Protein AF-A0A5S9MJD9-F1 (afdb_monomer_lite)

InterPro domains:
  IPR001550 Transcription antiterminator, conserved site [PS00654] (84-96)
  IPR004341 CAT RNA-binding domain [PF03123] (2-44)
  IPR004341 CAT RNA-binding domain [SM01061] (1-48)
  IPR011608 PRD domain [PF00874] (62-105)
  IPR036634 PRD domain superfamily [SSF63520] (40-99)
  IPR036650 CAT RNA-binding domain superfamily [G3DSA:2.30.24.10] (1-51)
  IPR036650 CAT RNA-binding domain superfamily [SSF50151] (2-42)
  IPR050661 BglG family transcriptional antiterminators [PTHR30185] (4-98)

Organism: Bacillus safensis (NCBI:txid561879)

Sequence (125 aa):
MIVKEGDQEKIVMGPGIAFQKGKNDVVPLQKKRKIFVVREENEKFKQILATLPEAHIEVAEHIISYAEGKLMMPLSDHIHISLTDHLSFAIERLQKALCYIINCLVRSKSYISRNMRLESMPFVM

Secondary structure (DSSP, 8-state):
-EEEETTEEEEEESTTSSTTPPTT----TTSS-EEEEP-GGGHHHHHHHHHS-HHHHHHHHHHHHHHHHHHTSPPPHHHHHHHHHHHHHHHHHHHHHHHHHHHHHHHHHHHHHHHHHHTTS----

Foldseek 3Di:
DWDDDPPWIKDKAAAPQPPPDDPPDDGDPPDPIDIHTDDPVCVVLVVLVVPFDPVLLNVLRVVQVVVCVVVVHHDDPVCSSVSSNVSRVVVVVVVVVVVVVVVVVVVVVVVVVVVVVVVPDDPDD

Radius of gyration: 23.77 Å; chains: 1; bounding box: 76×36×53 Å

pLDDT: mean 76.32, std 12.33, range [48.22, 93.88]

Structure (mmCIF, N/CA/C/O backbone):
data_AF-A0A5S9MJD9-F1
#
_entry.id   AF-A0A5S9MJD9-F1
#
loop_
_atom_site.group_PDB
_atom_site.id
_atom_site.type_symbol
_atom_site.label_atom_id
_atom_site.label_alt_id
_atom_site.label_comp_id
_atom_site.label_asym_id
_atom_site.label_entity_id
_atom_site.label_seq_id
_atom_site.pdbx_PDB_ins_code
_atom_site.Cartn_x
_atom_site.Cartn_y
_atom_site.Cartn_z
_atom_site.occupancy
_atom_site.B_iso_or_equiv
_atom_site.auth_seq_id
_atom_site.auth_comp_id
_atom_site.auth_asym_id
_atom_site.auth_atom_id
_atom_site.pdbx_PDB_model_num
ATOM 1 N N . MET A 1 1 ? -7.140 4.563 0.245 1.00 70.12 1 MET A N 1
ATOM 2 C CA . MET A 1 1 ? -7.816 5.887 0.256 1.00 70.12 1 MET A CA 1
ATOM 3 C C . MET A 1 1 ? -8.316 6.178 1.665 1.00 70.12 1 MET A C 1
ATOM 5 O O . MET A 1 1 ? -8.842 5.266 2.287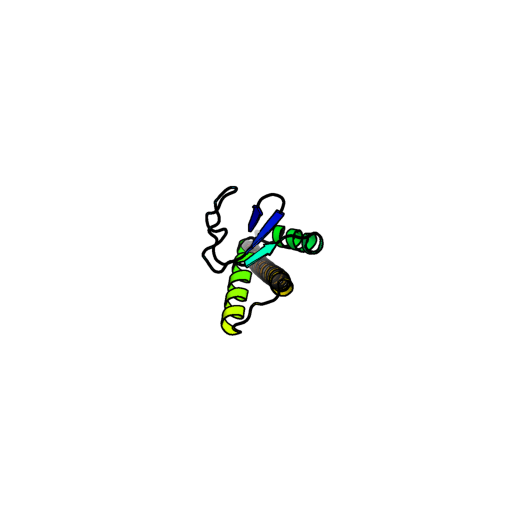 1.00 70.12 1 MET A O 1
ATOM 9 N N . ILE A 1 2 ? -8.158 7.401 2.178 1.00 73.62 2 ILE A N 1
ATOM 10 C CA . ILE A 1 2 ? -8.728 7.800 3.479 1.00 73.62 2 ILE A CA 1
ATOM 11 C C . ILE A 1 2 ? -10.077 8.478 3.227 1.00 73.62 2 ILE A C 1
ATOM 13 O O . ILE A 1 2 ? -10.172 9.368 2.384 1.00 73.62 2 ILE A O 1
ATOM 17 N N . VAL A 1 3 ? -11.111 8.044 3.941 1.00 76.06 3 VAL A N 1
ATOM 18 C CA . VAL A 1 3 ? -12.485 8.545 3.845 1.00 76.06 3 VAL A CA 1
ATOM 19 C C . VAL A 1 3 ? -12.941 8.968 5.237 1.00 76.06 3 VAL A C 1
ATOM 21 O O . VAL A 1 3 ? -12.696 8.254 6.207 1.00 76.06 3 VAL A O 1
ATOM 24 N N . LYS A 1 4 ? -13.601 10.122 5.346 1.00 77.56 4 LYS A N 1
ATOM 25 C CA . LYS A 1 4 ? -14.209 10.582 6.598 1.00 77.56 4 LYS A CA 1
ATOM 26 C C . LYS A 1 4 ? -15.706 10.282 6.561 1.00 77.56 4 LYS A C 1
ATOM 28 O O . LYS A 1 4 ? -16.391 10.721 5.642 1.00 77.56 4 LYS A O 1
ATOM 33 N N . GLU A 1 5 ? -16.199 9.522 7.531 1.00 75.94 5 GLU A N 1
ATOM 34 C CA . GLU A 1 5 ? -17.617 9.195 7.686 1.00 75.94 5 GLU A CA 1
ATOM 35 C C . GLU A 1 5 ? -18.073 9.674 9.068 1.00 75.94 5 GLU A C 1
ATOM 37 O O . GLU A 1 5 ? -17.728 9.086 10.095 1.00 75.94 5 GLU A O 1
ATOM 42 N N . GLY A 1 6 ? -18.796 10.798 9.098 1.00 80.50 6 GLY A N 1
ATOM 43 C CA . GLY A 1 6 ? -19.111 11.502 10.341 1.00 80.50 6 GLY A CA 1
ATOM 44 C C . GLY A 1 6 ? -17.842 12.012 11.032 1.00 80.50 6 GLY A C 1
ATOM 45 O O . GLY A 1 6 ? -17.049 12.735 10.423 1.00 80.50 6 GLY A O 1
ATOM 46 N N . ASP A 1 7 ? -17.649 11.612 12.290 1.00 75.62 7 ASP A N 1
ATOM 47 C CA . ASP A 1 7 ? -16.479 11.981 13.100 1.00 75.62 7 ASP A CA 1
ATOM 48 C C . ASP A 1 7 ? -15.347 10.939 13.056 1.00 75.62 7 ASP A C 1
ATOM 50 O O . ASP A 1 7 ? -14.310 11.108 13.689 1.00 75.62 7 ASP A O 1
ATOM 54 N N . GLN A 1 8 ? -15.518 9.860 12.283 1.00 73.25 8 GLN A N 1
ATOM 55 C CA . GLN A 1 8 ? -14.525 8.796 12.151 1.00 73.25 8 GLN A CA 1
ATOM 56 C C . GLN A 1 8 ? -13.814 8.844 10.802 1.00 73.25 8 GLN A C 1
ATOM 58 O O . GLN A 1 8 ? -14.429 8.982 9.742 1.00 73.25 8 GLN A O 1
ATOM 63 N N . GLU A 1 9 ? -12.501 8.647 10.836 1.00 77.25 9 GLU A N 1
ATOM 64 C CA . GLU A 1 9 ? -11.711 8.380 9.642 1.00 77.25 9 GLU A CA 1
ATOM 65 C C . GLU A 1 9 ? -11.594 6.878 9.396 1.00 77.25 9 GLU A C 1
ATOM 67 O O . GLU A 1 9 ? -11.413 6.066 10.307 1.00 77.25 9 GLU A O 1
ATOM 72 N N . LYS A 1 10 ? -11.690 6.500 8.126 1.00 76.50 10 LYS A N 1
ATOM 73 C CA . LYS A 1 10 ? -11.610 5.121 7.668 1.00 76.50 10 LYS A CA 1
ATOM 74 C C . LYS A 1 10 ? -10.617 5.031 6.523 1.00 76.50 10 LYS A C 1
ATOM 76 O O . LYS A 1 10 ? -10.625 5.852 5.608 1.00 76.50 10 LYS A O 1
ATOM 81 N N . ILE A 1 11 ? -9.764 4.021 6.553 1.00 76.38 11 ILE A N 1
ATOM 82 C CA . ILE A 1 11 ? -8.899 3.674 5.434 1.00 76.38 11 ILE A CA 1
ATOM 83 C C . ILE A 1 11 ? -9.631 2.609 4.635 1.00 76.38 11 ILE A C 1
ATOM 85 O O . ILE A 1 11 ? -9.880 1.508 5.113 1.00 76.38 11 ILE A O 1
ATOM 89 N N . VAL A 1 12 ? -9.993 2.944 3.406 1.00 74.44 12 VAL A N 1
ATOM 90 C CA . VAL A 1 12 ? -10.575 1.993 2.467 1.00 74.44 12 VAL A CA 1
ATOM 91 C C . VAL A 1 12 ? -9.451 1.451 1.595 1.00 74.44 12 VAL A C 1
ATOM 93 O O . VAL A 1 12 ? -8.721 2.230 0.964 1.00 74.44 12 VAL A O 1
ATOM 96 N N . MET A 1 13 ? -9.331 0.126 1.573 1.00 74.06 13 MET A N 1
ATOM 97 C CA . MET A 1 13 ? -8.417 -0.634 0.728 1.00 74.06 13 MET A CA 1
ATOM 98 C C . MET A 1 13 ? -9.175 -1.628 -0.157 1.00 74.06 13 MET A C 1
ATOM 100 O O . MET A 1 13 ? -10.305 -2.034 0.135 1.00 74.06 13 MET A O 1
ATOM 104 N N . GLY A 1 14 ? -8.574 -1.963 -1.290 1.00 67.81 14 GLY A N 1
ATOM 105 C CA . GLY A 1 14 ? -9.112 -2.919 -2.2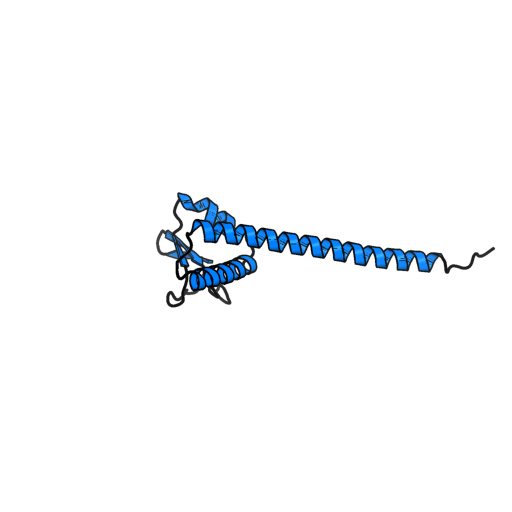40 1.00 67.81 14 GLY A CA 1
ATOM 106 C C . GLY A 1 14 ? -8.628 -2.665 -3.668 1.00 67.81 14 GLY A C 1
ATOM 107 O O . GLY A 1 14 ? -8.030 -1.631 -3.971 1.00 67.81 14 GLY A O 1
ATOM 108 N N . PRO A 1 15 ? -8.921 -3.585 -4.590 1.00 64.56 15 PRO A N 1
ATOM 109 C CA . PRO A 1 15 ? -8.586 -3.407 -5.995 1.00 64.56 15 PRO A CA 1
ATOM 110 C C . PRO A 1 15 ? -9.421 -2.282 -6.633 1.00 64.56 15 PRO A C 1
ATOM 112 O O . PRO A 1 15 ? -10.656 -2.272 -6.541 1.00 64.56 15 PRO A O 1
ATOM 115 N N . GLY A 1 16 ? -8.754 -1.328 -7.295 1.00 64.38 16 GLY A N 1
ATOM 116 C CA . GLY A 1 16 ? -9.395 -0.293 -8.120 1.00 64.38 16 GLY A CA 1
ATOM 117 C C . GLY A 1 16 ? -10.297 0.701 -7.371 1.00 64.38 16 GLY A C 1
ATOM 118 O O . GLY A 1 16 ? -11.259 1.214 -7.940 1.00 64.38 16 GLY A O 1
ATOM 119 N N . ILE A 1 17 ? -10.055 0.949 -6.081 1.00 67.12 17 ILE A N 1
ATOM 120 C CA . ILE A 1 17 ? -10.799 1.953 -5.284 1.00 67.12 17 ILE A CA 1
ATOM 121 C C . ILE A 1 17 ? -10.414 3.396 -5.593 1.00 67.12 17 ILE A C 1
ATOM 123 O O . ILE A 1 17 ? -11.277 4.262 -5.483 1.00 67.12 17 ILE A O 1
ATOM 127 N N . ALA A 1 18 ? -9.153 3.653 -5.927 1.00 57.72 18 ALA A N 1
ATOM 128 C CA . ALA A 1 18 ? -8.640 5.003 -6.154 1.00 57.72 18 ALA A CA 1
ATOM 129 C C . ALA A 1 18 ? -8.451 5.334 -7.648 1.00 57.72 18 ALA A C 1
ATOM 131 O O . ALA A 1 18 ? -8.298 6.495 -8.021 1.00 57.72 18 ALA A O 1
ATOM 132 N N . PHE A 1 19 ? -8.603 4.335 -8.526 1.00 58.25 19 PHE A N 1
ATOM 133 C CA . PHE A 1 19 ? -8.568 4.524 -9.972 1.00 58.25 19 PHE A CA 1
ATOM 134 C C . PHE A 1 19 ? -9.679 5.493 -10.420 1.00 58.25 19 PHE A C 1
ATOM 136 O O . PHE A 1 19 ? -10.866 5.178 -10.323 1.00 58.25 19 PHE A O 1
ATOM 143 N N . GLN A 1 20 ? -9.274 6.678 -10.892 1.00 55.78 20 GLN A N 1
ATOM 144 C CA . GLN A 1 20 ? -10.139 7.790 -11.327 1.00 55.78 20 GLN A CA 1
ATOM 145 C C . GLN A 1 20 ? -11.063 8.391 -10.248 1.00 55.78 20 GLN A C 1
ATOM 147 O O . GLN A 1 20 ? -12.073 9.003 -10.589 1.00 55.78 20 GLN A O 1
ATOM 152 N N . LYS A 1 21 ? -10.745 8.245 -8.956 1.00 63.84 21 LYS A N 1
ATOM 153 C CA . LYS A 1 21 ? -11.537 8.834 -7.862 1.00 63.84 21 LYS A CA 1
ATOM 154 C C . LYS A 1 21 ? -10.844 10.069 -7.281 1.00 63.84 21 LYS A C 1
ATOM 156 O O . LYS A 1 21 ? -9.702 9.992 -6.839 1.00 63.84 21 LYS A O 1
ATOM 161 N N . GLY A 1 22 ? -11.537 11.207 -7.278 1.00 59.41 22 GLY A N 1
ATOM 162 C CA . GLY A 1 22 ? -11.063 12.475 -6.719 1.00 59.41 22 GLY A CA 1
ATOM 163 C C . GLY A 1 22 ? -11.459 12.690 -5.253 1.00 59.41 22 GLY A C 1
ATOM 164 O O . GLY A 1 22 ? -12.255 11.945 -4.675 1.00 59.41 22 GLY A O 1
ATOM 165 N N . LYS A 1 23 ? -10.931 13.758 -4.633 1.00 56.03 23 LYS A N 1
ATOM 166 C CA . LYS A 1 23 ? -11.450 14.246 -3.341 1.00 56.03 23 LYS A CA 1
ATOM 167 C C . LYS A 1 23 ? -12.954 14.524 -3.486 1.00 56.03 23 LYS A C 1
ATOM 169 O O . LYS A 1 23 ? -13.342 15.246 -4.397 1.00 56.03 23 LYS A O 1
ATOM 174 N N . ASN A 1 24 ? -13.755 13.997 -2.555 1.00 62.22 24 ASN A N 1
ATOM 175 C CA . ASN A 1 24 ? -15.228 14.069 -2.490 1.00 62.22 24 ASN A CA 1
ATOM 176 C C . ASN A 1 24 ? -16.018 13.103 -3.388 1.00 62.22 24 ASN A C 1
ATOM 178 O O . ASN A 1 24 ? -17.244 13.186 -3.415 1.00 62.22 24 ASN A O 1
ATOM 182 N N . ASP A 1 25 ? -15.373 12.157 -4.071 1.00 67.00 25 ASP A N 1
ATOM 183 C CA . ASP A 1 25 ? -16.127 11.138 -4.799 1.00 67.00 25 ASP A CA 1
ATOM 184 C C . ASP A 1 25 ? -16.765 10.092 -3.878 1.00 67.00 25 ASP A C 1
ATOM 186 O O . ASP A 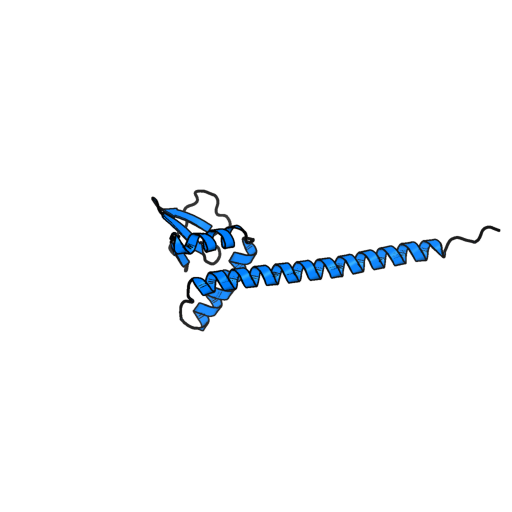1 25 ? -16.151 9.579 -2.940 1.00 67.00 25 ASP A O 1
ATOM 190 N N . VAL A 1 26 ? -17.992 9.692 -4.222 1.00 65.94 26 VAL A N 1
ATOM 191 C CA . VAL A 1 26 ? -18.700 8.609 -3.531 1.00 65.94 26 VAL A CA 1
ATOM 192 C C . VAL A 1 26 ? -18.017 7.277 -3.841 1.00 65.94 26 VAL A C 1
ATOM 194 O O . VAL A 1 26 ? -17.844 6.895 -5.005 1.00 65.94 26 VAL A O 1
ATOM 197 N N . VAL A 1 27 ? -17.634 6.552 -2.792 1.00 65.44 27 VAL A N 1
ATOM 198 C CA . VAL A 1 27 ? -16.994 5.237 -2.882 1.00 65.44 27 VAL A CA 1
ATOM 199 C C . VAL A 1 27 ? -18.074 4.161 -2.700 1.00 65.44 27 VAL A C 1
ATOM 201 O O . VAL A 1 27 ? -18.551 3.967 -1.586 1.00 65.44 27 VAL A O 1
ATOM 204 N N . PRO A 1 28 ? -18.491 3.439 -3.760 1.00 62.44 28 PRO A N 1
ATOM 205 C CA . PRO A 1 28 ? -19.518 2.406 -3.625 1.00 62.44 28 PRO A CA 1
ATOM 206 C C . PRO A 1 28 ? -19.022 1.226 -2.772 1.00 62.44 28 PRO A C 1
ATOM 208 O O . PRO A 1 28 ? -17.964 0.657 -3.034 1.00 62.44 28 PRO A O 1
ATOM 211 N N . LEU A 1 29 ? -19.803 0.817 -1.772 1.00 61.44 29 LEU A N 1
ATOM 212 C CA . LEU A 1 29 ? -19.473 -0.271 -0.834 1.00 61.44 29 LEU A CA 1
ATOM 213 C C . LEU A 1 29 ? -19.565 -1.690 -1.441 1.00 61.44 29 LEU A C 1
ATOM 215 O O . LEU A 1 29 ? -19.229 -2.667 -0.784 1.00 61.44 29 LEU A O 1
ATOM 219 N N . GLN A 1 30 ? -20.022 -1.826 -2.689 1.00 56.12 30 GLN A N 1
ATOM 220 C CA . GLN A 1 30 ? -20.530 -3.095 -3.236 1.00 56.12 30 GLN A CA 1
ATOM 221 C C . GLN A 1 30 ? -19.480 -4.073 -3.803 1.00 56.12 30 GLN A C 1
ATOM 223 O O . GLN A 1 30 ? -19.833 -5.181 -4.198 1.00 56.12 30 GLN A O 1
ATOM 228 N N . LYS A 1 31 ? -18.192 -3.716 -3.857 1.00 54.25 31 LYS A N 1
ATOM 229 C CA . LYS A 1 31 ? -17.110 -4.638 -4.265 1.00 54.25 31 LYS A CA 1
ATOM 230 C C . LYS A 1 31 ? -16.282 -5.018 -3.046 1.00 54.25 31 LYS A C 1
ATOM 232 O O . LYS A 1 31 ? -16.150 -4.181 -2.165 1.00 54.25 31 LYS A O 1
ATOM 237 N N . LYS A 1 32 ? -15.714 -6.235 -3.026 1.00 57.22 32 LYS A N 1
ATOM 238 C CA . LYS A 1 32 ? -14.761 -6.736 -2.012 1.00 57.22 32 LYS A CA 1
ATOM 239 C C . LYS A 1 32 ? -13.721 -5.655 -1.676 1.00 57.22 32 LYS A C 1
ATOM 241 O O . LYS A 1 32 ? -12.738 -5.495 -2.391 1.00 57.22 32 LYS A O 1
ATOM 246 N N . ARG A 1 33 ? -14.005 -4.865 -0.646 1.00 66.44 33 ARG A N 1
ATOM 247 C CA . ARG A 1 33 ? -13.241 -3.700 -0.198 1.00 66.44 33 ARG A CA 1
ATOM 248 C C . ARG A 1 33 ? -13.094 -3.857 1.300 1.00 66.44 33 ARG A C 1
ATOM 250 O O . ARG A 1 33 ? -14.081 -4.108 1.991 1.00 66.44 33 ARG A O 1
ATOM 257 N N . LYS A 1 34 ? -11.864 -3.754 1.785 1.00 68.88 34 LYS A N 1
ATOM 258 C CA . LYS A 1 34 ? -11.568 -3.802 3.212 1.00 68.88 34 LYS A CA 1
ATOM 259 C C . LYS A 1 34 ? -11.629 -2.373 3.740 1.00 68.88 34 LYS A C 1
ATOM 261 O O . LYS A 1 34 ? -11.070 -1.456 3.141 1.00 68.88 34 LYS A O 1
ATOM 266 N N . ILE A 1 35 ? -12.355 -2.170 4.831 1.00 68.38 35 ILE A N 1
ATOM 267 C CA . ILE A 1 35 ? -12.472 -0.867 5.485 1.00 68.38 35 ILE A CA 1
ATOM 268 C C . ILE A 1 35 ? -11.823 -1.000 6.849 1.00 68.38 35 ILE A C 1
ATOM 270 O O . ILE A 1 35 ? -12.348 -1.686 7.723 1.00 68.38 35 ILE A O 1
ATOM 274 N N . PHE A 1 36 ? -10.695 -0.333 7.027 1.00 70.00 36 PHE A N 1
ATOM 275 C CA . PHE A 1 36 ? -10.039 -0.205 8.315 1.00 70.00 36 PHE A CA 1
ATOM 276 C C . PHE A 1 36 ? -10.575 1.047 8.993 1.00 70.00 36 PHE A C 1
ATOM 278 O O . PHE A 1 36 ? -10.464 2.152 8.463 1.00 70.00 36 PHE A O 1
ATOM 285 N N . VAL A 1 37 ? -11.170 0.890 10.168 1.00 67.75 37 VAL A N 1
ATOM 286 C CA . VAL A 1 37 ? -11.547 2.041 10.991 1.00 67.75 37 VAL A CA 1
ATOM 287 C C . VAL A 1 37 ? -10.290 2.538 11.694 1.00 67.75 37 VAL A C 1
ATOM 289 O O . VAL A 1 37 ? -9.618 1.765 12.381 1.00 67.75 37 VAL A O 1
ATOM 292 N N . VAL A 1 38 ? -9.957 3.815 11.511 1.00 67.31 38 VAL A N 1
ATOM 293 C CA . VAL A 1 38 ? -8.834 4.425 12.221 1.00 67.31 38 VAL A CA 1
ATOM 294 C C . VAL A 1 38 ? -9.257 4.613 13.676 1.00 67.31 38 VAL A C 1
ATOM 296 O O . VAL A 1 38 ? -10.262 5.256 13.969 1.00 67.31 38 VAL A O 1
ATOM 299 N N . ARG A 1 39 ? -8.499 4.002 14.584 1.00 69.62 39 ARG A N 1
ATOM 300 C CA . ARG A 1 39 ? -8.563 4.211 16.037 1.00 69.62 39 ARG A CA 1
ATOM 301 C C . ARG A 1 39 ? -7.231 4.813 16.483 1.00 69.62 39 ARG A C 1
ATOM 303 O O . ARG A 1 39 ? -6.263 4.717 15.729 1.00 69.62 39 ARG A O 1
ATOM 310 N N . GLU A 1 40 ? -7.150 5.371 17.690 1.00 66.06 40 GLU A N 1
ATOM 311 C CA . GLU A 1 40 ? -5.891 5.927 18.231 1.00 66.06 40 GLU A CA 1
ATOM 312 C C . GLU A 1 40 ? -4.730 4.917 18.178 1.00 66.06 40 GLU A C 1
ATOM 314 O O . GLU A 1 40 ? -3.596 5.270 17.866 1.00 66.06 40 GLU A O 1
ATOM 319 N N . GLU A 1 41 ? -5.030 3.631 18.363 1.00 66.44 41 GLU A N 1
ATOM 320 C CA . GLU A 1 41 ? -4.074 2.519 18.273 1.00 66.44 41 GLU A CA 1
ATOM 321 C C . GLU A 1 41 ? -3.483 2.326 16.857 1.00 66.44 41 GLU A C 1
ATOM 323 O O . GLU A 1 41 ? -2.389 1.784 16.704 1.00 66.44 41 GLU A O 1
ATOM 328 N N . ASN A 1 42 ? -4.172 2.817 15.820 1.00 68.12 42 ASN A N 1
ATOM 329 C CA . ASN A 1 42 ? -3.850 2.612 14.405 1.00 68.12 42 ASN A CA 1
ATOM 330 C C . ASN A 1 42 ? -3.359 3.885 13.683 1.00 68.12 42 ASN A C 1
ATOM 332 O O . ASN A 1 42 ? -3.135 3.856 12.471 1.00 68.12 42 ASN A O 1
ATOM 336 N N . GLU A 1 43 ? -3.157 4.995 14.398 1.00 73.88 43 GLU A N 1
ATOM 337 C CA . GLU A 1 43 ? -2.666 6.273 13.846 1.00 73.88 43 GLU A CA 1
ATOM 338 C C . GLU A 1 43 ? -1.334 6.107 13.094 1.00 73.88 43 GLU A C 1
ATOM 340 O O . GLU A 1 43 ? -1.178 6.552 11.955 1.00 73.88 43 GLU A O 1
ATOM 345 N N . LYS A 1 44 ? -0.392 5.352 13.674 1.00 75.00 44 LYS A N 1
ATOM 346 C CA . LYS A 1 44 ? 0.902 5.052 13.037 1.00 75.00 44 LYS A CA 1
ATOM 347 C C . LYS A 1 44 ? 0.741 4.332 11.698 1.00 75.00 44 LYS A C 1
ATOM 349 O O . LYS A 1 44 ? 1.491 4.592 10.763 1.00 75.00 44 LYS A O 1
ATOM 354 N N . PHE A 1 45 ? -0.251 3.453 11.579 1.00 75.50 45 PHE A N 1
ATOM 355 C CA . PHE A 1 45 ? -0.497 2.717 10.340 1.00 75.50 45 PHE A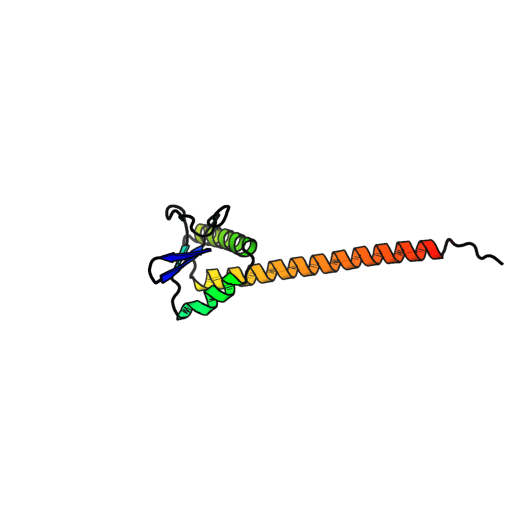 CA 1
ATOM 356 C C . PHE A 1 45 ? -1.033 3.626 9.241 1.00 75.50 45 PHE A C 1
ATOM 358 O O . PHE A 1 45 ? -0.596 3.529 8.095 1.00 75.50 45 PHE A O 1
ATOM 365 N N . LYS A 1 46 ? -1.918 4.563 9.596 1.00 76.25 46 LYS A N 1
ATOM 366 C CA . LYS A 1 46 ? -2.387 5.606 8.678 1.00 76.25 46 LYS A CA 1
ATOM 367 C C . LYS A 1 46 ? -1.216 6.432 8.141 1.00 76.25 46 LYS A C 1
ATOM 369 O O . LYS A 1 46 ? -1.166 6.702 6.943 1.00 76.25 46 LYS A O 1
ATOM 374 N N . GLN A 1 47 ? -0.272 6.793 9.009 1.00 81.81 47 GLN A N 1
ATOM 375 C CA . GLN A 1 47 ? 0.916 7.557 8.628 1.00 81.81 47 GLN A CA 1
ATOM 376 C C . GLN A 1 47 ? 1.811 6.772 7.664 1.00 81.81 47 GLN A C 1
ATOM 378 O O . GLN A 1 47 ? 2.182 7.315 6.629 1.00 81.81 47 GLN A O 1
ATOM 383 N N . ILE A 1 48 ? 2.085 5.490 7.940 1.00 81.06 48 ILE A N 1
ATOM 384 C CA . ILE A 1 48 ? 2.870 4.629 7.037 1.00 81.06 48 ILE A CA 1
ATOM 385 C C . ILE A 1 48 ? 2.209 4.586 5.661 1.00 81.06 48 ILE A C 1
ATOM 387 O O . ILE A 1 48 ? 2.825 4.958 4.670 1.00 81.06 48 ILE A O 1
ATOM 391 N N . LEU A 1 49 ? 0.926 4.236 5.592 1.00 79.25 49 LEU A N 1
ATOM 392 C CA . LEU A 1 49 ? 0.212 4.116 4.320 1.00 79.25 49 LEU A CA 1
ATOM 393 C C . LEU A 1 49 ? 0.144 5.437 3.544 1.00 79.25 49 LEU A C 1
ATOM 395 O O . LEU A 1 49 ? 0.177 5.419 2.320 1.00 79.25 49 LEU A O 1
ATOM 399 N N . ALA A 1 50 ? 0.079 6.579 4.233 1.00 82.38 50 ALA A N 1
ATOM 400 C CA . ALA A 1 50 ? 0.107 7.894 3.597 1.00 82.38 50 ALA A CA 1
ATOM 401 C C . ALA A 1 50 ? 1.465 8.237 2.958 1.00 82.38 50 ALA A C 1
ATOM 403 O O . ALA A 1 50 ? 1.515 9.087 2.072 1.00 82.38 50 ALA A O 1
ATOM 404 N N . THR A 1 51 ? 2.554 7.594 3.392 1.00 86.31 51 THR A N 1
ATOM 405 C CA . THR A 1 51 ? 3.889 7.769 2.796 1.00 86.31 51 THR A CA 1
ATOM 406 C C . THR A 1 51 ? 4.149 6.869 1.592 1.00 86.31 51 THR A C 1
ATOM 408 O O . THR A 1 51 ? 5.075 7.141 0.829 1.00 86.31 51 THR A O 1
ATOM 411 N N . LEU A 1 52 ? 3.350 5.816 1.393 1.00 86.50 52 LEU A N 1
ATOM 412 C CA . LEU A 1 52 ? 3.592 4.845 0.330 1.00 86.50 52 LEU A CA 1
ATOM 413 C C . LEU A 1 52 ? 3.012 5.312 -1.015 1.00 86.50 52 LEU A C 1
ATOM 415 O O . LEU A 1 52 ? 1.908 5.865 -1.055 1.00 86.50 52 LEU A O 1
ATOM 419 N N . PRO A 1 53 ? 3.701 5.042 -2.139 1.00 87.81 53 PRO A N 1
ATOM 420 C CA . PRO A 1 53 ? 3.142 5.275 -3.465 1.00 87.81 53 PRO A CA 1
ATOM 421 C C . PRO A 1 53 ? 1.845 4.483 -3.677 1.00 87.81 53 PRO A C 1
ATOM 423 O O . PRO A 1 53 ? 1.775 3.293 -3.370 1.00 87.81 53 PRO A O 1
ATOM 426 N N . GLU A 1 54 ? 0.836 5.115 -4.282 1.00 82.69 54 GLU A N 1
ATOM 427 C CA . GLU A 1 54 ? -0.473 4.493 -4.541 1.00 82.69 54 GLU A CA 1
ATOM 428 C C . GLU A 1 54 ? -0.355 3.181 -5.333 1.00 82.69 54 GLU A C 1
ATOM 430 O O . GLU A 1 54 ? -0.981 2.183 -4.982 1.00 82.69 54 GLU A O 1
ATOM 435 N N . ALA A 1 55 ? 0.530 3.151 -6.333 1.00 85.38 55 ALA A N 1
ATOM 436 C CA . ALA A 1 55 ? 0.805 1.954 -7.122 1.00 85.38 55 ALA A CA 1
ATOM 437 C C . ALA A 1 55 ? 1.340 0.784 -6.273 1.00 85.38 55 ALA A C 1
ATOM 439 O O . ALA A 1 55 ? 1.054 -0.373 -6.568 1.00 85.38 55 ALA A O 1
ATOM 440 N N . HIS A 1 56 ? 2.105 1.059 -5.210 1.00 90.00 56 HIS A N 1
ATOM 441 C CA . HIS A 1 56 ? 2.623 0.008 -4.328 1.00 90.00 56 HIS A CA 1
ATOM 442 C C . HIS A 1 56 ? 1.504 -0.571 -3.460 1.00 90.00 56 HIS A C 1
ATOM 444 O O . HIS A 1 56 ? 1.415 -1.789 -3.310 1.00 90.00 56 HIS A O 1
ATOM 450 N N . ILE A 1 57 ? 0.620 0.293 -2.950 1.00 84.50 57 ILE A N 1
ATOM 451 C CA . ILE A 1 57 ? -0.564 -0.117 -2.186 1.00 84.50 57 ILE A CA 1
ATOM 452 C C . ILE A 1 57 ? -1.484 -0.979 -3.059 1.00 84.50 57 ILE A C 1
ATOM 454 O O . ILE A 1 57 ? -1.944 -2.027 -2.617 1.00 84.50 57 ILE A O 1
ATOM 458 N N . GLU A 1 58 ? -1.714 -0.592 -4.314 1.00 83.56 58 GLU A N 1
ATOM 459 C CA . GLU A 1 58 ? -2.559 -1.356 -5.238 1.00 83.56 58 GLU A CA 1
ATOM 460 C C . GLU A 1 58 ? -1.996 -2.757 -5.530 1.00 83.56 58 GLU A C 1
ATOM 462 O O . GLU A 1 58 ? -2.729 -3.749 -5.501 1.00 83.56 58 GLU A O 1
ATOM 467 N N . VAL A 1 59 ? -0.685 -2.862 -5.768 1.00 88.31 59 VAL A N 1
ATOM 468 C CA . VAL A 1 59 ? -0.022 -4.158 -5.980 1.00 88.31 59 VAL A CA 1
ATOM 469 C C . VAL A 1 59 ? -0.111 -5.032 -4.729 1.00 88.31 59 VAL A C 1
ATOM 471 O O . VAL A 1 59 ? -0.414 -6.223 -4.839 1.00 88.31 59 VAL A O 1
ATOM 474 N N . ALA A 1 60 ? 0.115 -4.459 -3.546 1.00 88.88 60 ALA A N 1
ATOM 475 C CA . ALA A 1 60 ? -0.007 -5.185 -2.289 1.00 88.88 60 AL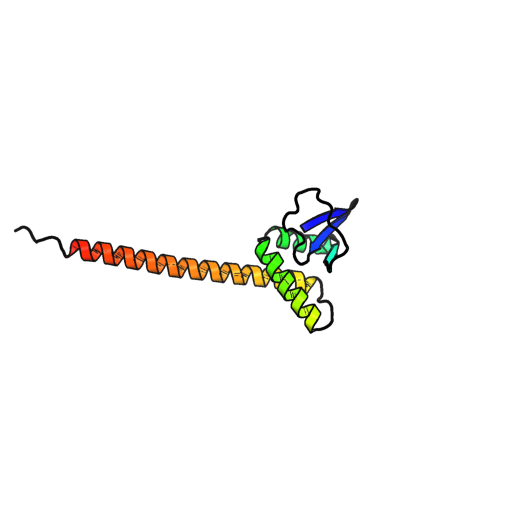A A CA 1
ATOM 476 C C . ALA A 1 60 ? -1.431 -5.715 -2.076 1.00 88.88 60 ALA A C 1
ATOM 478 O O . ALA A 1 60 ? -1.602 -6.902 -1.803 1.00 88.88 60 ALA A O 1
ATOM 479 N N . GLU A 1 61 ? -2.451 -4.889 -2.308 1.00 84.62 61 GLU A N 1
ATOM 480 C CA . GLU A 1 61 ? -3.858 -5.286 -2.213 1.00 84.62 61 GLU A CA 1
ATOM 481 C C . GLU A 1 61 ? -4.224 -6.419 -3.176 1.00 84.62 61 GLU A C 1
ATOM 483 O O . GLU A 1 61 ? -4.959 -7.339 -2.806 1.00 84.62 61 GLU A O 1
ATOM 488 N N . HIS A 1 62 ? -3.692 -6.404 -4.403 1.00 86.69 62 HIS A N 1
ATOM 489 C CA . HIS A 1 62 ? -3.873 -7.513 -5.339 1.00 86.69 62 HIS A CA 1
ATOM 490 C C . HIS A 1 62 ? -3.252 -8.815 -4.825 1.00 86.69 62 HIS A C 1
ATOM 492 O O . HIS A 1 62 ? -3.892 -9.867 -4.900 1.00 86.69 62 HIS A O 1
ATOM 498 N N . ILE A 1 63 ? -2.035 -8.756 -4.279 1.00 90.06 63 ILE A N 1
ATOM 499 C CA . ILE A 1 63 ? -1.346 -9.927 -3.718 1.00 90.06 63 ILE A CA 1
ATOM 500 C C . ILE A 1 63 ? -2.109 -10.468 -2.506 1.00 90.06 63 ILE A C 1
ATOM 502 O O . ILE A 1 63 ? -2.329 -11.677 -2.404 1.00 90.06 63 ILE A O 1
ATOM 506 N N . ILE A 1 64 ? -2.558 -9.586 -1.615 1.00 88.94 64 ILE A N 1
ATOM 507 C CA . ILE A 1 64 ? -3.305 -9.963 -0.417 1.00 88.94 64 ILE A CA 1
ATOM 508 C C . ILE A 1 64 ? -4.663 -10.559 -0.789 1.00 88.94 64 ILE A C 1
ATOM 510 O O . ILE A 1 64 ? -4.992 -11.648 -0.325 1.00 88.94 64 ILE A O 1
ATOM 514 N N . SER A 1 65 ? -5.421 -9.914 -1.681 1.00 86.25 65 SER A N 1
ATOM 515 C CA . SER A 1 65 ? -6.702 -10.442 -2.172 1.00 86.25 65 SER A CA 1
ATOM 516 C C . SER A 1 65 ? -6.542 -11.818 -2.819 1.00 86.25 65 SER A C 1
ATOM 518 O O . SER A 1 65 ? -7.386 -12.699 -2.638 1.00 86.25 65 SER A O 1
ATOM 520 N N . TYR A 1 66 ? -5.454 -12.024 -3.566 1.00 89.19 66 TYR A N 1
ATOM 521 C CA . TYR A 1 66 ? -5.133 -13.325 -4.140 1.00 89.19 66 TYR A CA 1
ATOM 522 C C . TYR A 1 66 ? -4.849 -14.372 -3.052 1.00 89.19 66 TYR A C 1
ATOM 524 O O . TYR A 1 66 ? -5.388 -15.479 -3.115 1.00 89.19 66 TYR A O 1
ATOM 532 N N . ALA A 1 67 ? -4.056 -14.025 -2.034 1.00 90.00 67 ALA A N 1
ATOM 533 C CA . ALA A 1 67 ? -3.736 -14.911 -0.919 1.00 90.00 67 ALA A CA 1
ATOM 534 C C . ALA A 1 67 ? -4.975 -15.269 -0.081 1.00 90.00 67 ALA A C 1
ATOM 536 O O . ALA A 1 67 ? -5.220 -16.450 0.155 1.00 90.00 67 ALA A O 1
ATOM 537 N N . GLU A 1 68 ? -5.800 -14.289 0.299 1.00 88.50 68 GLU A N 1
ATOM 538 C CA . GLU A 1 68 ? -7.064 -14.511 1.020 1.00 88.50 68 GLU A CA 1
ATOM 539 C C . GLU A 1 68 ? -8.011 -15.419 0.216 1.00 88.50 68 GLU A C 1
ATOM 541 O O . GLU A 1 68 ? -8.614 -16.345 0.761 1.00 88.50 68 GLU A O 1
ATOM 546 N N . GLY A 1 69 ? -8.095 -15.214 -1.106 1.00 88.19 69 GLY A N 1
ATOM 547 C CA . GLY A 1 69 ? -8.882 -16.064 -2.003 1.00 88.19 69 GLY A CA 1
ATOM 548 C C . GLY A 1 69 ? -8.369 -17.504 -2.096 1.00 88.19 69 GLY A C 1
ATOM 549 O O . GLY A 1 69 ? -9.168 -18.428 -2.230 1.00 88.19 69 GLY A O 1
ATOM 550 N N . LYS A 1 70 ? -7.050 -17.712 -2.002 1.00 93.69 70 LYS A N 1
ATOM 551 C CA . LYS A 1 70 ? -6.428 -19.046 -2.007 1.00 93.69 70 LYS A CA 1
ATOM 552 C C . LYS A 1 70 ? -6.537 -19.764 -0.668 1.00 93.69 70 LYS A C 1
ATOM 554 O O . LYS A 1 70 ? -6.749 -20.971 -0.657 1.00 93.69 70 LYS A O 1
ATOM 559 N N . LEU A 1 71 ? -6.399 -19.034 0.434 1.00 91.69 71 LEU A N 1
ATOM 560 C CA . LEU A 1 71 ? -6.470 -19.577 1.790 1.00 91.69 71 LEU A CA 1
ATOM 561 C C . LEU A 1 71 ? -7.915 -19.722 2.292 1.00 91.69 71 LEU A C 1
ATOM 563 O O . LEU A 1 71 ? -8.135 -20.322 3.338 1.00 91.69 71 LEU A O 1
ATOM 567 N N . MET A 1 72 ? -8.893 -19.171 1.560 1.00 91.19 72 MET A N 1
ATOM 568 C CA . MET A 1 72 ? -10.305 -19.087 1.957 1.00 91.19 72 MET A CA 1
ATOM 569 C C . MET A 1 72 ? -10.505 -18.456 3.343 1.00 91.19 72 MET A C 1
ATOM 571 O O . MET A 1 72 ? -11.471 -18.754 4.042 1.00 91.19 72 MET A O 1
ATOM 575 N N . MET A 1 73 ? -9.593 -17.570 3.741 1.00 88.12 73 MET A N 1
ATOM 576 C CA . MET A 1 73 ? -9.638 -16.883 5.026 1.00 88.12 73 MET A CA 1
ATOM 577 C C . MET A 1 73 ? -9.145 -15.443 4.881 1.00 88.12 73 MET A C 1
ATOM 579 O O . MET A 1 73 ? -8.236 -15.187 4.086 1.00 88.12 73 MET A O 1
ATOM 583 N N . PRO A 1 74 ? -9.712 -14.500 5.649 1.00 82.00 74 PRO A N 1
ATOM 584 C CA . PRO A 1 74 ? -9.182 -13.149 5.710 1.00 82.00 74 PRO A CA 1
ATOM 585 C C . PRO A 1 74 ? -7.834 -13.138 6.441 1.00 82.00 74 PRO A C 1
ATOM 587 O O . PRO A 1 74 ? -7.664 -13.798 7.468 1.00 82.00 74 PRO A O 1
ATOM 590 N N . LEU A 1 75 ? -6.894 -12.340 5.942 1.00 84.81 75 LEU A N 1
ATOM 591 C CA . LEU A 1 75 ? -5.676 -11.996 6.663 1.00 84.81 75 LEU A CA 1
ATOM 592 C C . LEU A 1 75 ? -5.979 -10.882 7.670 1.00 84.81 75 LEU A C 1
ATOM 594 O O . LEU A 1 75 ? -6.909 -10.084 7.488 1.00 84.81 75 LEU A O 1
ATOM 598 N N . SER A 1 76 ? -5.196 -10.854 8.748 1.00 85.19 76 SER A N 1
ATOM 599 C CA . SER A 1 76 ? -5.327 -9.847 9.798 1.00 85.19 76 SER A CA 1
ATOM 600 C C . SER A 1 76 ? -4.860 -8.477 9.317 1.00 85.19 76 SER A C 1
ATOM 602 O O . SER A 1 76 ? -3.970 -8.366 8.473 1.00 85.19 76 SER A O 1
ATOM 604 N N . ASP A 1 77 ? -5.418 -7.425 9.906 1.00 79.06 77 ASP A N 1
ATOM 605 C CA . ASP A 1 77 ? -5.128 -6.042 9.522 1.00 79.06 77 ASP A CA 1
ATOM 606 C C . ASP A 1 77 ? -3.632 -5.703 9.617 1.00 79.06 77 ASP A C 1
ATOM 608 O O . ASP A 1 77 ? -3.078 -5.033 8.748 1.00 79.06 77 ASP A O 1
ATOM 612 N N . HIS A 1 78 ? -2.943 -6.250 10.622 1.00 82.50 78 HIS A N 1
ATOM 613 C CA . HIS A 1 78 ? -1.496 -6.102 10.762 1.00 82.50 78 HIS A CA 1
ATOM 614 C C . HIS A 1 78 ? -0.731 -6.673 9.557 1.00 82.50 78 HIS A C 1
ATOM 616 O O . HIS A 1 78 ? 0.237 -6.064 9.109 1.00 82.50 78 HIS A O 1
ATOM 622 N N . ILE A 1 79 ? -1.153 -7.825 9.017 1.00 85.56 79 ILE A N 1
ATOM 623 C CA . ILE A 1 79 ? -0.504 -8.453 7.853 1.00 85.56 79 ILE A CA 1
ATOM 624 C C . ILE A 1 79 ? -0.681 -7.586 6.610 1.00 85.56 79 ILE A C 1
ATOM 626 O O . ILE A 1 79 ? 0.265 -7.438 5.839 1.00 85.56 79 ILE A O 1
ATOM 630 N N . HIS A 1 80 ? -1.864 -6.993 6.430 1.00 84.50 80 HIS A N 1
ATOM 631 C CA . HIS A 1 80 ? -2.124 -6.082 5.314 1.00 84.50 80 HIS A CA 1
ATOM 632 C C . HIS A 1 80 ? -1.121 -4.927 5.307 1.00 84.50 80 HIS A C 1
ATOM 634 O O . HIS A 1 80 ? -0.471 -4.665 4.295 1.00 84.50 80 HIS A O 1
ATOM 640 N N . ILE A 1 81 ? -0.917 -4.294 6.461 1.00 83.69 81 ILE A N 1
ATOM 641 C CA . ILE A 1 81 ? 0.001 -3.160 6.597 1.00 83.69 81 ILE A CA 1
ATOM 642 C C . ILE A 1 81 ? 1.458 -3.602 6.429 1.00 83.69 81 ILE A C 1
ATOM 644 O O . ILE A 1 81 ? 2.180 -3.029 5.614 1.00 83.69 81 ILE A O 1
ATOM 648 N N . SER A 1 82 ? 1.891 -4.633 7.163 1.00 88.12 82 SER A N 1
ATOM 649 C CA . SER A 1 82 ? 3.292 -5.066 7.145 1.00 88.12 82 SER A CA 1
ATOM 650 C C . SER A 1 82 ? 3.713 -5.584 5.771 1.00 88.12 82 SER A C 1
ATOM 652 O O . SER A 1 82 ? 4.821 -5.314 5.318 1.00 88.12 82 SER A O 1
ATOM 654 N N . LEU A 1 83 ? 2.831 -6.313 5.079 1.00 89.44 83 LEU A N 1
ATOM 655 C CA . LEU A 1 83 ? 3.127 -6.814 3.742 1.00 89.44 83 LEU A CA 1
ATOM 656 C C . LEU A 1 83 ? 3.188 -5.673 2.723 1.00 89.44 83 LEU A C 1
ATOM 658 O O . LEU A 1 83 ? 4.073 -5.677 1.871 1.00 89.44 83 LEU A O 1
ATOM 662 N N . THR A 1 84 ? 2.292 -4.689 2.835 1.00 89.81 84 THR A N 1
ATOM 663 C CA . THR A 1 84 ? 2.301 -3.504 1.968 1.00 89.81 84 THR A CA 1
ATOM 664 C C . THR A 1 84 ? 3.599 -2.710 2.121 1.00 89.81 84 THR A C 1
ATOM 666 O O . THR A 1 84 ? 4.228 -2.369 1.119 1.00 89.81 84 THR A O 1
ATOM 669 N N . ASP A 1 85 ? 4.053 -2.483 3.356 1.00 89.75 85 ASP A N 1
ATOM 670 C CA . ASP A 1 85 ? 5.321 -1.800 3.639 1.00 89.75 85 ASP A CA 1
ATOM 671 C C . ASP A 1 85 ? 6.531 -2.576 3.085 1.00 89.75 85 ASP A C 1
ATOM 673 O O . ASP A 1 85 ? 7.351 -2.034 2.340 1.00 89.75 85 ASP A O 1
ATOM 677 N N . HIS A 1 86 ? 6.600 -3.887 3.342 1.00 93.12 86 HIS A N 1
ATOM 678 C CA . HIS A 1 86 ? 7.679 -4.734 2.829 1.00 93.12 86 HIS A CA 1
ATOM 679 C C . HIS A 1 86 ? 7.716 -4.809 1.299 1.00 93.12 86 HIS A C 1
ATOM 681 O O . HIS A 1 86 ? 8.802 -4.791 0.712 1.00 93.12 86 HIS A O 1
ATOM 687 N N . LEU A 1 87 ? 6.556 -4.877 0.640 1.00 92.75 87 LEU A N 1
ATOM 688 C CA . LEU A 1 87 ? 6.468 -4.852 -0.819 1.00 92.75 87 LEU A CA 1
ATOM 689 C C . LEU A 1 87 ? 6.932 -3.511 -1.376 1.00 92.75 87 LEU A C 1
ATOM 691 O O . LEU A 1 87 ? 7.728 -3.494 -2.316 1.00 92.75 87 LEU A O 1
ATOM 695 N N . SER A 1 88 ? 6.495 -2.405 -0.772 1.00 92.94 88 SER A N 1
ATOM 696 C CA . SER A 1 88 ? 6.936 -1.069 -1.167 1.00 92.94 88 SER A CA 1
ATOM 697 C C . SER A 1 88 ? 8.456 -0.948 -1.076 1.00 92.94 88 SER A C 1
ATOM 699 O O . SER A 1 88 ? 9.116 -0.599 -2.056 1.00 92.94 88 SER A O 1
ATOM 701 N N . PHE A 1 89 ? 9.034 -1.349 0.059 1.00 93.12 89 PHE A N 1
ATOM 702 C CA . PHE A 1 89 ? 10.480 -1.345 0.254 1.00 93.12 89 PHE A CA 1
ATOM 703 C C . PHE A 1 89 ? 11.216 -2.222 -0.772 1.00 93.12 89 PHE A C 1
ATOM 705 O O . PHE A 1 89 ? 12.242 -1.816 -1.325 1.00 93.12 89 PHE A O 1
ATOM 712 N N . ALA A 1 90 ? 10.702 -3.421 -1.062 1.00 93.88 90 ALA A N 1
ATOM 713 C CA . ALA A 1 90 ? 11.297 -4.319 -2.047 1.00 93.88 90 ALA A CA 1
ATOM 714 C C . ALA A 1 90 ? 11.278 -3.721 -3.465 1.00 93.88 90 ALA A C 1
ATOM 716 O O . ALA A 1 90 ? 12.294 -3.784 -4.164 1.00 93.88 90 ALA A O 1
ATOM 717 N N . ILE A 1 91 ? 10.161 -3.107 -3.872 1.00 93.00 91 ILE A N 1
ATOM 718 C CA . ILE A 1 91 ? 10.016 -2.445 -5.176 1.00 93.00 91 ILE A CA 1
ATOM 719 C C . ILE A 1 91 ? 10.995 -1.275 -5.291 1.00 93.00 91 ILE A C 1
ATOM 721 O O . ILE A 1 91 ? 11.757 -1.205 -6.258 1.00 93.00 91 ILE A O 1
ATOM 725 N N . GLU A 1 92 ? 11.046 -0.394 -4.291 1.00 93.25 92 GLU A N 1
ATOM 726 C CA . GLU A 1 92 ? 11.974 0.740 -4.291 1.00 93.25 92 GLU A CA 1
ATOM 727 C C . GLU A 1 92 ? 13.434 0.290 -4.351 1.00 93.25 92 GLU A C 1
ATOM 729 O O . GLU A 1 92 ? 14.250 0.868 -5.076 1.00 93.25 92 GLU A O 1
ATOM 734 N N . ARG A 1 93 ? 13.784 -0.764 -3.604 1.00 92.94 93 ARG A N 1
ATOM 735 C CA . ARG A 1 93 ? 15.142 -1.316 -3.606 1.00 92.94 93 ARG A CA 1
ATOM 736 C C . ARG A 1 93 ? 15.527 -1.839 -4.987 1.00 92.94 93 ARG A C 1
ATOM 738 O O . ARG A 1 93 ? 16.645 -1.588 -5.438 1.00 92.94 93 ARG A O 1
ATOM 745 N N . LEU A 1 94 ? 14.615 -2.532 -5.668 1.00 92.69 94 LEU A N 1
ATOM 746 C CA . LEU A 1 94 ? 14.837 -3.028 -7.028 1.00 92.69 94 LEU A CA 1
ATOM 747 C C . LEU A 1 94 ? 14.989 -1.879 -8.030 1.00 92.69 94 LEU A C 1
ATOM 749 O O . LEU A 1 94 ? 15.922 -1.892 -8.832 1.00 92.69 94 LEU A O 1
ATOM 753 N N . GLN A 1 95 ? 14.143 -0.850 -7.949 1.00 91.31 95 GLN A N 1
ATOM 754 C CA . GLN A 1 95 ? 14.247 0.333 -8.809 1.00 91.31 95 GLN A CA 1
ATOM 755 C C . GLN A 1 95 ? 15.587 1.060 -8.628 1.00 91.31 95 GLN A C 1
ATOM 757 O O . GLN A 1 95 ? 16.240 1.413 -9.613 1.00 91.31 95 GLN A O 1
ATOM 762 N N . LYS A 1 96 ? 16.047 1.230 -7.381 1.00 91.19 96 LYS A N 1
ATOM 763 C CA . LYS A 1 96 ? 17.357 1.834 -7.079 1.00 91.19 96 LYS A CA 1
ATOM 764 C C . LYS A 1 96 ? 18.511 1.007 -7.647 1.00 91.19 96 LYS A C 1
ATOM 766 O O . LYS A 1 96 ? 19.422 1.576 -8.247 1.00 91.19 96 LYS A O 1
ATOM 771 N N . ALA A 1 97 ? 18.461 -0.318 -7.511 1.00 89.94 97 ALA A N 1
ATOM 772 C CA . ALA A 1 97 ? 19.480 -1.206 -8.070 1.00 89.94 97 ALA A CA 1
ATOM 773 C C . ALA A 1 97 ? 19.541 -1.120 -9.606 1.00 89.94 97 ALA A C 1
ATOM 775 O O . ALA A 1 97 ? 20.626 -0.991 -10.173 1.00 89.94 97 ALA A O 1
ATOM 776 N N . LEU A 1 98 ? 18.388 -1.116 -10.281 1.00 88.94 98 LEU A N 1
ATOM 777 C CA . LEU A 1 98 ? 18.318 -0.950 -11.736 1.00 88.94 98 LEU A CA 1
ATOM 778 C C . LEU A 1 98 ? 18.871 0.408 -12.180 1.00 88.94 98 LEU A C 1
ATOM 780 O O . LEU A 1 98 ? 19.661 0.469 -13.120 1.00 88.94 98 LEU A O 1
ATOM 784 N N . CYS A 1 99 ? 18.523 1.487 -11.474 1.00 87.06 99 CYS A N 1
ATOM 785 C CA . CYS A 1 99 ? 19.051 2.822 -11.746 1.00 87.06 99 CYS A CA 1
ATOM 786 C C . CYS A 1 99 ? 20.583 2.869 -11.611 1.00 87.06 99 CYS A C 1
ATOM 788 O O . CYS A 1 99 ? 21.264 3.417 -12.479 1.00 87.06 99 CYS A O 1
ATOM 790 N N . TYR A 1 100 ? 21.139 2.230 -10.575 1.00 85.75 100 TYR A N 1
ATOM 791 C CA . TYR A 1 100 ? 22.587 2.123 -10.390 1.00 85.75 100 TYR A CA 1
ATOM 792 C C . TYR A 1 100 ? 23.262 1.394 -11.559 1.00 85.75 100 TYR A C 1
ATOM 794 O O . TYR A 1 100 ? 24.215 1.915 -12.139 1.00 85.75 100 TYR A O 1
ATOM 802 N N . ILE A 1 101 ? 22.734 0.232 -11.957 1.00 87.94 101 ILE A N 1
ATOM 803 C CA . ILE A 1 101 ? 23.271 -0.556 -13.076 1.00 87.94 101 ILE A CA 1
ATOM 804 C C . ILE A 1 101 ? 23.225 0.255 -14.377 1.00 87.94 101 ILE A C 1
ATOM 806 O O . ILE A 1 101 ? 24.228 0.346 -15.085 1.00 87.94 101 ILE A O 1
ATOM 810 N N . ILE A 1 102 ? 22.090 0.893 -14.677 1.00 86.81 102 ILE A N 1
ATOM 811 C CA . ILE A 1 102 ? 21.926 1.718 -15.881 1.00 86.81 102 ILE A CA 1
ATOM 812 C C . ILE A 1 102 ? 22.922 2.884 -15.875 1.00 86.81 102 ILE A C 1
ATOM 814 O O . ILE A 1 102 ? 23.597 3.112 -16.879 1.00 86.81 102 ILE A O 1
ATOM 818 N N . ASN A 1 103 ? 23.076 3.590 -14.752 1.00 82.75 103 ASN A N 1
ATOM 819 C CA . ASN A 1 103 ? 24.019 4.703 -14.645 1.00 82.75 103 ASN A CA 1
ATOM 820 C C . ASN A 1 103 ? 25.473 4.239 -14.847 1.00 82.75 103 ASN A C 1
ATOM 822 O O . ASN A 1 103 ? 26.236 4.876 -15.578 1.00 82.75 103 ASN A O 1
ATOM 826 N N . CYS A 1 104 ? 25.847 3.084 -14.287 1.00 79.94 104 CYS A N 1
ATOM 827 C CA . CYS A 1 104 ? 27.146 2.458 -14.538 1.00 79.94 104 CYS A CA 1
ATOM 828 C C . CYS A 1 104 ? 27.374 2.169 -16.031 1.00 79.94 104 CYS A C 1
ATOM 830 O O . CYS A 1 104 ? 28.442 2.493 -16.553 1.00 79.94 104 CYS A O 1
ATOM 832 N N . LEU A 1 105 ? 26.375 1.625 -16.732 1.00 79.69 105 LEU A N 1
ATOM 833 C CA . LEU A 1 105 ? 26.461 1.321 -18.166 1.00 79.69 105 LEU A CA 1
ATOM 834 C C . LEU 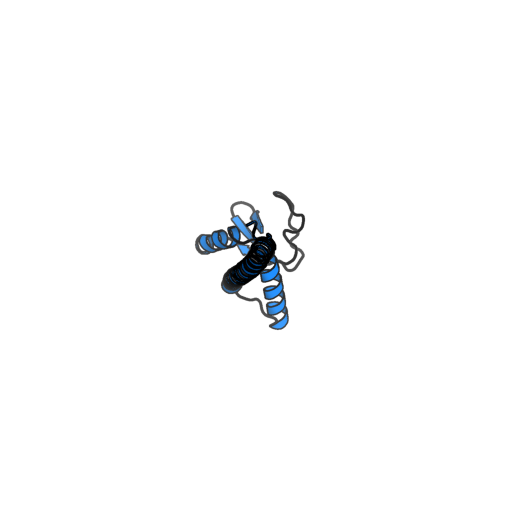A 1 105 ? 26.534 2.582 -19.045 1.00 79.69 105 LEU A C 1
ATOM 836 O O . LEU A 1 105 ? 27.265 2.617 -20.035 1.00 79.69 105 LEU A O 1
ATOM 840 N N . VAL A 1 106 ? 25.801 3.640 -18.694 1.00 81.56 106 VAL A N 1
ATOM 841 C CA . VAL A 1 106 ? 25.844 4.918 -19.426 1.00 81.56 106 VAL A CA 1
ATOM 842 C C . VAL A 1 106 ? 27.200 5.606 -19.241 1.00 81.56 106 VAL A C 1
ATOM 844 O O . VAL A 1 106 ? 27.782 6.108 -20.211 1.00 81.56 106 VAL A O 1
ATOM 847 N N . ARG A 1 107 ? 27.747 5.594 -18.017 1.00 73.88 107 ARG A N 1
ATOM 848 C CA . ARG A 1 107 ? 29.089 6.122 -17.725 1.00 73.88 107 ARG A CA 1
ATOM 849 C C . ARG A 1 107 ? 30.183 5.339 -18.437 1.00 73.88 107 ARG A C 1
ATOM 851 O O . ARG A 1 107 ? 31.073 5.973 -18.998 1.00 73.88 107 ARG A O 1
ATOM 858 N N . SER A 1 108 ? 30.118 4.007 -18.460 1.00 72.44 108 SER A N 1
ATOM 859 C CA . SER A 1 108 ? 31.127 3.195 -19.152 1.00 72.44 108 SER A CA 1
ATOM 860 C C . SER A 1 108 ? 31.117 3.443 -20.662 1.00 72.44 108 SER A C 1
ATOM 862 O O . SER A 1 108 ? 32.177 3.692 -21.236 1.00 72.44 108 SER A O 1
ATOM 864 N N . LYS A 1 109 ? 29.936 3.514 -21.298 1.00 72.56 109 LYS A N 1
ATOM 865 C CA . LYS A 1 109 ? 29.820 3.912 -22.714 1.00 72.56 109 LYS A CA 1
ATOM 866 C C . LYS A 1 109 ? 30.378 5.311 -22.969 1.00 72.56 109 LYS A C 1
ATOM 868 O O . LYS A 1 109 ? 31.117 5.507 -23.926 1.00 72.56 109 LYS A O 1
ATOM 873 N N . SER A 1 110 ? 30.067 6.279 -22.108 1.00 70.44 110 SER A N 1
ATOM 874 C CA . SER A 1 110 ? 30.570 7.653 -22.248 1.00 70.44 110 SER A CA 1
ATOM 875 C C . SER A 1 110 ? 32.091 7.743 -22.092 1.00 70.44 110 SER A C 1
ATOM 877 O O . SER A 1 110 ? 32.732 8.538 -22.776 1.00 70.44 110 SER A O 1
ATOM 879 N N . TYR A 1 111 ? 32.673 6.932 -21.208 1.00 71.25 111 TYR A N 1
ATOM 880 C CA . TYR A 1 111 ? 34.114 6.875 -20.985 1.00 71.25 111 TYR A CA 1
ATOM 881 C C . TYR A 1 111 ? 34.846 6.268 -22.187 1.00 71.25 111 TYR A C 1
ATOM 883 O O . TYR A 1 111 ? 35.770 6.885 -22.711 1.00 71.25 111 TYR A O 1
ATOM 891 N N . ILE A 1 112 ? 34.379 5.121 -22.689 1.00 70.31 112 ILE A N 1
ATOM 892 C CA . ILE A 1 112 ? 34.973 4.451 -23.857 1.00 70.31 112 ILE A CA 1
ATOM 893 C C . ILE A 1 112 ? 34.886 5.351 -25.099 1.00 70.31 112 ILE A C 1
ATOM 895 O O . ILE A 1 112 ? 35.886 5.541 -25.787 1.00 70.31 112 ILE A O 1
ATOM 899 N N . SER A 1 113 ? 33.737 5.989 -25.344 1.00 68.44 113 SER A N 1
ATOM 900 C CA . SER A 1 113 ? 33.562 6.909 -26.477 1.00 68.44 113 SER A CA 1
ATOM 901 C C . SER A 1 113 ? 34.443 8.159 -26.396 1.00 68.44 113 SER A C 1
ATOM 903 O O . SER A 1 113 ? 34.825 8.704 -27.430 1.00 68.44 113 SER A O 1
ATOM 905 N N . ARG A 1 114 ? 34.767 8.642 -25.187 1.00 63.38 114 ARG A N 1
ATOM 906 C CA . ARG A 1 114 ? 35.704 9.763 -25.001 1.00 63.38 114 ARG A CA 1
ATOM 907 C C . ARG A 1 114 ? 37.151 9.326 -25.202 1.00 63.38 114 ARG A C 1
ATOM 909 O O . ARG A 1 114 ? 37.896 10.057 -25.841 1.00 63.38 114 ARG A O 1
ATOM 916 N N . ASN A 1 115 ? 37.526 8.146 -24.713 1.00 63.22 115 ASN A N 1
ATOM 917 C CA . ASN A 1 115 ? 38.902 7.658 -24.801 1.00 63.22 115 ASN A CA 1
ATOM 918 C C . ASN A 1 115 ? 39.287 7.265 -26.236 1.00 63.22 115 ASN A C 1
ATOM 920 O O . ASN A 1 115 ? 40.338 7.661 -26.725 1.00 63.22 115 ASN A O 1
ATOM 924 N N . MET A 1 116 ? 38.375 6.613 -26.964 1.00 59.22 116 MET A N 1
ATOM 925 C CA . MET A 1 116 ? 38.580 6.240 -28.370 1.00 59.22 116 MET A CA 1
ATOM 926 C C . MET A 1 116 ? 38.706 7.465 -29.300 1.00 59.22 116 MET A C 1
ATOM 928 O O . MET A 1 116 ? 39.322 7.380 -30.355 1.00 59.22 116 MET A O 1
ATOM 932 N N . ARG A 1 117 ? 38.159 8.626 -28.903 1.00 56.81 117 ARG A N 1
ATOM 933 C CA . ARG A 1 117 ? 38.283 9.895 -29.643 1.00 56.81 117 ARG A CA 1
ATOM 934 C C . ARG A 1 117 ? 39.624 10.605 -29.388 1.00 56.81 117 ARG A C 1
ATOM 936 O O . ARG A 1 117 ? 40.041 11.416 -30.210 1.00 56.81 117 ARG A O 1
ATOM 943 N N . LEU A 1 118 ? 40.285 10.311 -28.265 1.00 57.16 118 LEU A N 1
ATOM 944 C CA . LEU A 1 118 ? 41.595 10.867 -27.903 1.00 57.16 118 LEU A CA 1
ATOM 945 C C . LEU A 1 118 ? 42.750 10.085 -28.551 1.00 57.16 118 LEU A C 1
ATOM 947 O O . LEU A 1 118 ? 43.740 10.692 -28.939 1.00 57.16 118 LEU A O 1
ATOM 951 N N . GLU A 1 119 ? 42.599 8.773 -28.755 1.00 56.53 119 GLU A N 1
ATOM 952 C CA . GLU A 1 119 ? 43.596 7.931 -29.447 1.00 56.53 119 GLU A CA 1
ATOM 953 C C . GLU A 1 119 ? 43.609 8.106 -30.979 1.00 56.53 119 GLU A C 1
ATOM 955 O O . GLU A 1 119 ? 44.533 7.655 -31.648 1.00 56.53 119 GLU A O 1
ATOM 960 N N . SER A 1 120 ? 42.612 8.790 -31.551 1.00 54.34 120 SER A N 1
ATOM 961 C CA . SER A 1 120 ? 42.520 9.082 -32.989 1.00 54.34 120 SER A CA 1
ATOM 962 C C . SER A 1 120 ? 43.056 10.464 -33.399 1.00 54.34 120 SER A C 1
ATOM 964 O O . SER A 1 120 ? 42.882 10.859 -34.552 1.00 54.34 120 SER A O 1
ATOM 966 N N . MET A 1 121 ? 43.667 11.236 -32.491 1.00 54.72 121 MET A N 1
ATOM 967 C CA . MET A 1 121 ? 44.303 12.507 -32.865 1.00 54.72 121 MET A CA 1
ATOM 968 C C . MET A 1 121 ? 45.724 12.235 -33.389 1.00 54.72 121 MET A C 1
ATOM 970 O O . MET A 1 121 ? 46.522 11.649 -32.656 1.00 54.72 121 MET A O 1
ATOM 974 N N . PRO A 1 122 ? 46.068 12.622 -34.635 1.00 52.53 122 PRO A N 1
ATOM 975 C CA . PRO A 1 122 ? 47.416 12.423 -35.146 1.00 52.53 122 PRO A CA 1
ATOM 976 C C . PRO A 1 122 ? 48.399 13.234 -34.300 1.00 52.53 122 PRO A C 1
ATOM 978 O O . PRO A 1 122 ? 48.157 14.405 -34.004 1.00 52.53 122 PRO A O 1
ATOM 981 N N . PHE A 1 123 ? 49.500 12.597 -33.908 1.00 53.34 123 PHE A N 1
ATOM 982 C CA . PHE A 1 123 ? 50.621 13.257 -33.253 1.00 53.34 123 PHE A CA 1
ATOM 983 C C . PHE A 1 123 ? 51.222 14.247 -34.258 1.00 53.34 123 PHE A C 1
ATOM 985 O O . PHE A 1 123 ? 51.926 13.850 -35.184 1.00 53.34 123 PHE A O 1
ATOM 992 N N . VAL A 1 124 ? 50.855 15.522 -34.140 1.00 53.22 124 VAL A N 1
ATOM 993 C CA . VAL A 1 124 ? 51.472 16.590 -34.928 1.00 53.22 124 VAL A CA 1
ATOM 994 C C . VAL A 1 124 ? 52.858 16.820 -34.328 1.00 53.22 124 VAL A C 1
ATOM 996 O O . VAL A 1 124 ? 52.961 17.265 -33.184 1.00 53.22 124 VAL A O 1
ATOM 999 N N . MET A 1 125 ? 53.891 16.427 -35.078 1.00 48.22 125 MET A N 1
ATOM 1000 C CA . MET A 1 125 ? 55.305 16.703 -34.802 1.00 48.22 125 MET A CA 1
ATOM 1001 C C . MET A 1 125 ? 55.708 18.051 -35.396 1.00 48.22 125 MET A C 1
ATOM 1003 O O . MET A 1 125 ? 55.187 18.382 -36.486 1.00 48.22 125 MET A O 1
#